Protein AF-A0A365T5V6-F1 (afdb_monomer_lite)

Sequence (105 aa):
MSALETADFPDGWERSPDRGREIAMERRDGRMTVRAIRSALTDGDGSWNLQFEHGVENGYSAARPVGQVRTRKAAVAELVSLAETAEAQLDEGSSPDDVVRAFRN

Radius of gyration: 13.36 Å; chains: 1; bounding box: 38×28×38 Å

Foldseek 3Di:
DPLVVPDDAPPQKDWDDDPVQKTKIAGVVRFKMWMWGFDPPDDPFTKTWIWIWGADPPRDIDIDTQDIDGDPNVSSVLSRVLVVLCVVQVVVVHDPVVSSVSSVD

Structure (mmCIF, N/CA/C/O backbone):
data_AF-A0A365T5V6-F1
#
_entry.id   AF-A0A365T5V6-F1
#
loop_
_atom_site.group_PDB
_atom_site.id
_atom_site.type_symbol
_atom_site.label_atom_id
_atom_site.label_alt_id
_atom_site.label_comp_id
_atom_site.label_asym_id
_atom_site.label_entity_id
_atom_site.label_seq_id
_atom_site.pdbx_PDB_ins_code
_atom_site.Cartn_x
_atom_site.Cartn_y
_atom_site.Cartn_z
_atom_site.occupancy
_atom_site.B_iso_or_equiv
_atom_site.auth_seq_id
_atom_site.auth_comp_id
_atom_site.auth_asym_id
_atom_site.auth_atom_id
_atom_site.pdbx_PDB_model_num
ATOM 1 N N . MET A 1 1 ? -21.133 -7.242 4.836 1.00 44.88 1 MET A N 1
ATOM 2 C CA . MET A 1 1 ? -20.210 -6.853 3.755 1.00 44.88 1 MET A CA 1
ATOM 3 C C . MET A 1 1 ? -19.032 -6.152 4.386 1.00 44.88 1 MET A C 1
ATOM 5 O O . MET A 1 1 ? -19.209 -5.114 5.017 1.00 44.88 1 MET A O 1
ATOM 9 N N . SER A 1 2 ? -17.866 -6.781 4.337 1.00 53.03 2 SER A N 1
ATOM 10 C CA . SER A 1 2 ? -16.640 -6.190 4.875 1.00 53.03 2 SER A CA 1
ATOM 11 C C . SER A 1 2 ? -16.199 -5.059 3.945 1.00 53.03 2 SER A C 1
ATOM 13 O O . SER A 1 2 ? -16.257 -5.229 2.736 1.00 53.03 2 SER A O 1
ATOM 15 N N . ALA A 1 3 ? -15.699 -3.933 4.466 1.00 50.81 3 ALA A N 1
ATOM 16 C CA . ALA A 1 3 ? -15.226 -2.789 3.659 1.00 50.81 3 ALA A CA 1
ATOM 17 C C . ALA A 1 3 ? -14.101 -3.119 2.642 1.00 50.81 3 ALA A C 1
ATOM 19 O O . ALA A 1 3 ? -13.690 -2.264 1.872 1.00 50.81 3 ALA A O 1
ATOM 20 N N . LEU A 1 4 ? -13.595 -4.353 2.672 1.00 52.53 4 LEU A N 1
ATOM 21 C CA . LEU A 1 4 ? -12.589 -4.915 1.775 1.00 52.53 4 LEU A CA 1
ATOM 22 C C . LEU A 1 4 ? -13.171 -5.700 0.592 1.00 52.53 4 LEU A C 1
ATOM 24 O O . LEU A 1 4 ? -12.423 -6.029 -0.316 1.00 52.53 4 LEU A O 1
ATOM 28 N N . GLU A 1 5 ? -14.458 -6.055 0.618 1.00 54.56 5 GLU A N 1
ATOM 29 C CA . GLU A 1 5 ? -15.130 -6.713 -0.518 1.00 54.56 5 GLU A CA 1
ATOM 30 C C . GLU A 1 5 ? -15.535 -5.711 -1.604 1.00 54.56 5 GLU A C 1
ATOM 32 O O . GLU A 1 5 ? -15.796 -6.105 -2.731 1.00 54.56 5 GLU A O 1
ATOM 37 N N . THR A 1 6 ? -15.591 -4.423 -1.263 1.00 53.03 6 THR A N 1
ATOM 38 C CA . THR A 1 6 ? -16.005 -3.334 -2.159 1.00 53.03 6 THR A CA 1
ATOM 39 C C . THR A 1 6 ? -14.863 -2.379 -2.498 1.00 53.03 6 THR A C 1
ATOM 41 O O . THR A 1 6 ? -15.119 -1.309 -3.034 1.00 53.03 6 THR A O 1
ATOM 44 N N . ALA A 1 7 ? -13.631 -2.684 -2.085 1.00 63.09 7 ALA A N 1
ATOM 45 C CA . ALA A 1 7 ? -12.483 -1.879 -2.472 1.00 63.09 7 ALA A CA 1
ATOM 46 C C . ALA A 1 7 ? -12.103 -2.266 -3.903 1.00 63.09 7 ALA A C 1
ATOM 48 O O . ALA A 1 7 ? -11.701 -3.406 -4.136 1.00 63.09 7 ALA A O 1
ATOM 49 N N . ASP A 1 8 ? -12.263 -1.332 -4.839 1.00 72.25 8 ASP A N 1
ATOM 50 C CA . ASP A 1 8 ? -11.732 -1.470 -6.190 1.00 72.25 8 ASP A CA 1
ATOM 51 C C . ASP A 1 8 ? -10.205 -1.463 -6.102 1.00 72.25 8 ASP A C 1
ATOM 53 O O . ASP A 1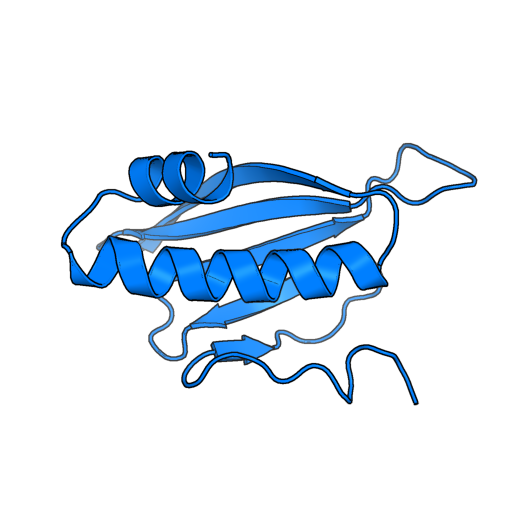 8 ? -9.582 -0.457 -5.757 1.00 72.25 8 ASP A O 1
ATOM 57 N N . PHE A 1 9 ? -9.606 -2.630 -6.326 1.00 78.88 9 PHE A N 1
ATOM 58 C CA . PHE A 1 9 ? -8.160 -2.755 -6.424 1.00 78.88 9 PHE A CA 1
ATOM 59 C C . PHE A 1 9 ? -7.705 -2.277 -7.806 1.00 78.88 9 PHE A C 1
ATOM 61 O O . PHE A 1 9 ? -8.422 -2.518 -8.781 1.00 78.88 9 PHE A O 1
ATOM 68 N N . PRO A 1 10 ? -6.521 -1.651 -7.920 1.00 84.12 10 PRO A N 1
ATOM 69 C CA . PRO A 1 10 ? -5.998 -1.245 -9.214 1.00 84.12 10 PRO A CA 1
ATOM 70 C C . PRO A 1 10 ? -5.831 -2.450 -10.144 1.00 84.12 10 PRO A C 1
ATOM 72 O O . PRO A 1 10 ? -5.518 -3.562 -9.699 1.00 84.12 10 PRO A O 1
ATOM 75 N N . ASP A 1 11 ? -6.002 -2.230 -11.447 1.00 86.00 11 ASP A N 1
ATOM 76 C CA . ASP A 1 11 ? -5.831 -3.276 -12.453 1.00 86.00 11 ASP A CA 1
ATOM 77 C C . ASP A 1 11 ? -4.464 -3.951 -12.323 1.00 86.00 11 ASP A C 1
ATOM 79 O O . ASP A 1 11 ? -3.439 -3.287 -12.198 1.00 86.00 11 ASP A O 1
ATOM 83 N N . GLY A 1 12 ? -4.445 -5.286 -12.359 1.00 87.00 12 GLY A N 1
ATOM 84 C CA . GLY A 1 12 ? -3.219 -6.083 -12.240 1.00 87.00 12 GLY A CA 1
ATOM 85 C C . GLY A 1 12 ? -2.715 -6.295 -10.808 1.00 87.00 12 GLY A C 1
ATOM 86 O O . GLY A 1 12 ? -1.681 -6.941 -10.632 1.00 87.00 12 GLY A O 1
ATOM 87 N N . TRP A 1 13 ? -3.445 -5.820 -9.796 1.00 90.62 13 TRP A N 1
ATOM 88 C CA . TRP A 1 13 ? -3.201 -6.141 -8.391 1.00 90.62 13 TRP A CA 1
ATOM 89 C C . TRP A 1 13 ? -4.180 -7.191 -7.880 1.00 90.62 13 TRP A C 1
ATOM 91 O O . TRP A 1 13 ? -5.366 -7.197 -8.209 1.00 90.62 13 TRP A O 1
ATOM 101 N N . GLU A 1 14 ? -3.675 -8.084 -7.041 1.00 89.62 14 GLU A N 1
ATOM 102 C CA . GLU A 1 14 ? -4.449 -9.137 -6.409 1.00 89.62 14 GLU A CA 1
ATOM 103 C C . GLU A 1 14 ? -4.315 -9.061 -4.902 1.00 89.62 14 GLU A C 1
ATOM 105 O O . GLU A 1 14 ? -3.245 -8.861 -4.326 1.00 89.62 14 GLU A O 1
ATOM 110 N N . ARG A 1 15 ? -5.449 -9.225 -4.233 1.00 83.88 15 ARG A N 1
ATOM 111 C CA . ARG A 1 15 ? -5.491 -9.223 -2.784 1.00 83.88 15 ARG A CA 1
ATOM 112 C C . ARG A 1 15 ? -4.962 -10.555 -2.259 1.00 83.88 15 ARG A C 1
ATOM 114 O O . ARG A 1 15 ? -5.485 -11.617 -2.589 1.00 83.88 15 ARG A O 1
ATOM 121 N N . SER A 1 16 ? -3.998 -10.490 -1.349 1.00 80.38 16 SER A N 1
ATOM 122 C CA . SER A 1 16 ? -3.598 -11.650 -0.556 1.00 80.38 16 SER A CA 1
ATOM 123 C C . SER A 1 16 ? -4.703 -12.055 0.434 1.00 80.38 16 SER A C 1
ATOM 125 O O . SER A 1 16 ? -5.472 -11.200 0.893 1.00 80.38 16 SER A O 1
ATOM 127 N N . PRO A 1 17 ? -4.783 -13.339 0.830 1.00 77.44 17 PRO A N 1
ATOM 128 C CA . PRO A 1 17 ? -5.758 -13.802 1.812 1.00 77.44 17 PRO A CA 1
ATOM 129 C C . PRO A 1 17 ? -5.744 -12.959 3.093 1.00 77.44 17 PRO A C 1
ATOM 131 O O . PRO A 1 17 ? -4.688 -12.664 3.649 1.00 77.44 17 PRO A O 1
ATOM 134 N N . ASP A 1 18 ? -6.930 -12.594 3.579 1.00 72.69 18 ASP A N 1
ATOM 135 C CA . ASP A 1 18 ? -7.086 -11.808 4.801 1.00 72.69 18 ASP A CA 1
ATOM 136 C C . ASP A 1 18 ? -6.611 -12.601 6.021 1.00 72.69 18 ASP A C 1
ATOM 138 O O . ASP A 1 18 ? -7.228 -13.598 6.399 1.00 72.69 18 ASP A O 1
ATOM 142 N N . ARG A 1 19 ? -5.534 -12.150 6.668 1.00 76.62 19 ARG A N 1
ATOM 143 C CA . ARG A 1 19 ? -5.027 -12.779 7.899 1.00 76.62 19 ARG A CA 1
ATOM 144 C C . ARG A 1 19 ? -5.492 -12.055 9.164 1.00 76.62 19 ARG A C 1
ATOM 146 O O . ARG A 1 19 ? -4.952 -12.284 10.245 1.00 76.62 19 ARG A O 1
ATOM 153 N N . GLY A 1 20 ? -6.463 -11.140 9.058 1.00 77.12 20 GLY A N 1
ATOM 154 C CA . GLY A 1 20 ? -7.085 -10.408 10.172 1.00 77.12 20 GLY A CA 1
ATOM 155 C C . GLY A 1 20 ? -6.203 -9.338 10.833 1.00 77.12 20 GLY A C 1
ATOM 156 O O . GLY A 1 20 ? -6.713 -8.330 11.325 1.00 77.12 20 GLY A O 1
ATOM 157 N N . ARG A 1 21 ? -4.880 -9.520 10.824 1.00 85.44 21 ARG A N 1
ATOM 158 C CA . ARG A 1 21 ? -3.866 -8.554 11.288 1.00 85.44 21 ARG A CA 1
ATOM 159 C C . ARG A 1 21 ? -3.009 -8.001 10.156 1.00 85.44 21 ARG A C 1
ATOM 161 O O . ARG A 1 21 ? -2.169 -7.144 10.396 1.00 85.44 21 ARG A O 1
ATOM 168 N N . GLU A 1 22 ? -3.228 -8.485 8.946 1.00 89.25 22 GLU A N 1
ATOM 169 C CA . GLU A 1 22 ? -2.481 -8.108 7.761 1.00 89.25 22 GLU A CA 1
ATOM 170 C C . GLU A 1 22 ? -3.456 -7.977 6.600 1.00 89.25 22 GLU A C 1
ATOM 172 O O . GLU A 1 22 ? -4.347 -8.812 6.419 1.00 89.25 22 GLU A O 1
ATOM 177 N N . ILE A 1 23 ? -3.281 -6.905 5.841 1.00 89.94 23 ILE A N 1
ATOM 178 C CA . ILE A 1 23 ? -3.901 -6.706 4.540 1.00 89.94 23 ILE A CA 1
ATOM 179 C C . ILE A 1 23 ? -2.744 -6.552 3.573 1.00 89.94 23 ILE A C 1
ATOM 181 O O . ILE A 1 23 ? -1.899 -5.687 3.780 1.00 89.94 23 ILE A O 1
ATOM 185 N N . ALA A 1 24 ? -2.695 -7.385 2.546 1.00 91.44 24 ALA A N 1
ATOM 186 C CA . ALA A 1 24 ? -1.658 -7.314 1.537 1.00 91.44 24 ALA A CA 1
ATOM 187 C C . ALA A 1 24 ? -2.282 -7.357 0.145 1.00 91.44 24 ALA A C 1
ATOM 189 O O . ALA A 1 24 ? -3.308 -8.012 -0.072 1.00 91.44 24 ALA A O 1
ATOM 190 N N . MET A 1 25 ? -1.658 -6.641 -0.777 1.00 92.12 25 MET A N 1
ATOM 191 C CA . MET A 1 25 ? -1.930 -6.719 -2.202 1.00 92.12 25 MET A CA 1
ATOM 192 C C . MET A 1 25 ? -0.613 -6.974 -2.911 1.00 92.12 25 MET A C 1
ATOM 194 O O . MET A 1 25 ? 0.397 -6.353 -2.585 1.00 92.12 25 MET A O 1
ATOM 198 N N . GLU A 1 26 ? -0.640 -7.881 -3.868 1.00 91.19 26 GLU A N 1
ATOM 199 C CA . GLU A 1 26 ? 0.503 -8.256 -4.679 1.00 91.19 26 GLU A CA 1
ATOM 200 C C . GLU A 1 26 ? 0.196 -7.950 -6.139 1.00 91.19 26 GLU A C 1
ATOM 202 O O . GLU A 1 26 ? -0.927 -8.140 -6.609 1.00 91.19 26 GLU A O 1
ATOM 207 N N . ARG A 1 27 ? 1.191 -7.452 -6.861 1.00 90.25 27 ARG A N 1
ATOM 208 C CA . ARG A 1 27 ? 1.111 -7.313 -8.309 1.00 90.25 27 ARG A CA 1
ATOM 209 C C . ARG A 1 27 ? 1.114 -8.705 -8.939 1.00 90.25 27 ARG A C 1
ATOM 211 O O . ARG A 1 27 ? 1.897 -9.554 -8.532 1.00 90.25 27 ARG A O 1
ATOM 218 N N . ARG A 1 28 ? 0.295 -8.945 -9.967 1.00 88.88 28 ARG A N 1
ATOM 219 C CA . ARG A 1 28 ? 0.193 -10.258 -10.646 1.00 88.88 28 ARG A CA 1
ATOM 220 C C . ARG A 1 28 ? 1.511 -10.803 -11.203 1.00 88.88 28 ARG A C 1
ATOM 222 O O . ARG A 1 28 ? 1.622 -12.002 -11.432 1.00 88.88 28 ARG A O 1
ATOM 229 N N . ASP A 1 29 ? 2.486 -9.938 -11.466 1.00 86.06 29 ASP A N 1
ATOM 230 C CA . ASP A 1 29 ? 3.823 -10.331 -11.920 1.00 86.06 29 ASP A CA 1
ATOM 231 C C . ASP A 1 29 ? 4.760 -10.768 -10.773 1.00 86.06 29 ASP A C 1
ATOM 233 O O . ASP A 1 29 ? 5.894 -11.175 -11.029 1.00 86.06 29 ASP A O 1
ATOM 237 N N . GLY A 1 30 ? 4.297 -10.680 -9.521 1.00 85.81 30 GLY A N 1
ATOM 238 C CA . GLY A 1 30 ? 5.028 -11.034 -8.306 1.00 85.81 30 GLY A CA 1
ATOM 239 C C . GLY A 1 30 ? 6.138 -10.053 -7.918 1.00 85.81 30 GLY A C 1
ATOM 240 O O . GLY A 1 30 ? 6.911 -10.340 -7.005 1.00 85.81 30 GLY A O 1
ATOM 241 N N . ARG A 1 31 ? 6.272 -8.907 -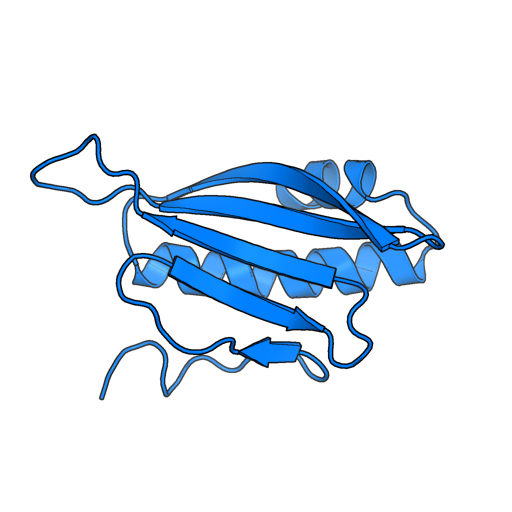8.599 1.00 86.12 31 ARG A N 1
ATOM 242 C CA . ARG A 1 31 ? 7.387 -7.968 -8.374 1.00 86.12 31 ARG A CA 1
ATOM 243 C C . ARG A 1 31 ? 7.130 -6.969 -7.265 1.00 86.12 31 ARG A C 1
ATOM 245 O O . ARG A 1 31 ? 8.078 -6.406 -6.725 1.00 86.12 31 ARG A O 1
ATOM 252 N N . MET A 1 32 ? 5.873 -6.730 -6.920 1.00 89.88 32 MET A N 1
ATOM 253 C CA . MET A 1 32 ? 5.506 -5.742 -5.916 1.00 89.88 32 MET A CA 1
ATOM 254 C C . MET A 1 32 ? 4.503 -6.292 -4.930 1.00 89.88 32 MET A C 1
ATOM 256 O O . MET A 1 32 ? 3.563 -6.998 -5.292 1.00 89.88 32 MET A O 1
ATOM 260 N N . THR A 1 33 ? 4.656 -5.871 -3.684 1.00 92.38 33 THR A N 1
ATOM 261 C CA . THR A 1 33 ? 3.667 -6.109 -2.647 1.00 92.38 33 THR A CA 1
ATOM 262 C C . THR A 1 33 ? 3.508 -4.858 -1.802 1.00 92.38 33 THR A C 1
ATOM 264 O O . THR A 1 33 ? 4.482 -4.282 -1.324 1.00 92.38 33 THR A O 1
ATOM 267 N N . VAL A 1 34 ? 2.270 -4.447 -1.562 1.00 93.38 34 VAL A N 1
ATOM 268 C CA . VAL A 1 34 ? 1.941 -3.434 -0.557 1.00 93.38 34 VAL A CA 1
ATOM 269 C C . VAL A 1 34 ? 1.256 -4.124 0.610 1.00 93.38 34 VAL A C 1
ATOM 271 O O . VAL A 1 34 ? 0.395 -4.985 0.417 1.00 93.38 34 VAL A O 1
ATOM 274 N N . ARG A 1 35 ? 1.651 -3.787 1.839 1.00 93.25 35 ARG A N 1
ATOM 275 C CA . ARG A 1 35 ? 1.125 -4.426 3.051 1.00 93.25 35 ARG A CA 1
ATOM 276 C C . ARG A 1 35 ? 0.765 -3.408 4.115 1.00 93.25 35 ARG A C 1
ATOM 278 O O . ARG A 1 35 ? 1.506 -2.466 4.366 1.00 93.25 35 ARG A O 1
ATOM 285 N N . ALA A 1 36 ? -0.350 -3.639 4.789 1.00 92.50 36 ALA A N 1
ATOM 286 C CA . ALA A 1 36 ? -0.722 -2.971 6.019 1.00 92.50 36 ALA A CA 1
ATOM 287 C C . ALA A 1 36 ? -0.747 -4.002 7.146 1.00 92.50 36 ALA A C 1
ATOM 289 O O . ALA A 1 36 ? -1.552 -4.936 7.129 1.00 92.50 36 ALA A O 1
ATOM 290 N N . ILE A 1 37 ? 0.114 -3.815 8.142 1.00 91.38 37 ILE A N 1
ATOM 291 C CA . ILE A 1 37 ? 0.256 -4.725 9.280 1.00 91.38 37 ILE A CA 1
ATOM 292 C C . ILE A 1 37 ? -0.252 -4.023 10.532 1.00 91.38 37 ILE A C 1
ATOM 294 O O . ILE A 1 37 ? 0.244 -2.958 10.911 1.00 91.38 37 ILE A O 1
ATOM 298 N N . ARG A 1 38 ? -1.239 -4.624 11.197 1.00 88.81 38 ARG A N 1
ATOM 299 C CA . ARG A 1 38 ? -1.783 -4.115 12.453 1.00 88.81 38 ARG A CA 1
ATOM 300 C C . ARG A 1 38 ? -0.715 -4.192 13.541 1.00 88.81 38 ARG A C 1
ATOM 302 O O . ARG A 1 38 ? -0.220 -5.270 13.868 1.00 88.81 38 ARG A O 1
ATOM 309 N N . SER A 1 39 ? -0.399 -3.048 14.132 1.00 82.81 39 SER A N 1
ATOM 310 C CA . SER A 1 39 ? 0.519 -2.938 15.258 1.00 82.81 39 SER A CA 1
ATOM 311 C C . SER A 1 39 ? -0.073 -3.638 16.484 1.00 82.81 39 SER A C 1
ATOM 313 O O . SER A 1 39 ? -1.218 -3.391 16.865 1.00 82.81 39 SER A O 1
ATOM 315 N N . ALA A 1 40 ? 0.709 -4.521 17.109 1.00 71.31 40 ALA A N 1
ATOM 316 C CA . ALA A 1 40 ? 0.289 -5.283 18.288 1.00 71.31 40 ALA A CA 1
ATOM 317 C C . ALA A 1 40 ? 0.314 -4.462 19.593 1.00 71.31 40 ALA A C 1
ATOM 319 O O . ALA A 1 40 ? -0.189 -4.925 20.608 1.00 71.31 40 ALA A O 1
ATOM 320 N N . LEU A 1 41 ? 0.910 -3.264 19.570 1.00 62.12 41 LEU A N 1
ATOM 321 C CA . LEU A 1 41 ? 1.245 -2.476 20.763 1.00 62.12 41 LEU A CA 1
ATOM 322 C C . LEU A 1 41 ? 0.133 -1.535 21.251 1.00 62.12 41 LEU A C 1
ATOM 324 O O . LEU A 1 41 ? 0.321 -0.855 22.253 1.00 62.12 41 LEU A O 1
ATOM 328 N N . THR A 1 42 ? -1.001 -1.445 20.557 1.00 54.19 42 THR A N 1
ATOM 329 C CA . THR A 1 42 ? -2.087 -0.520 20.920 1.00 54.19 42 THR A CA 1
ATOM 330 C C . THR A 1 42 ? -3.384 -1.290 21.146 1.00 54.19 42 THR A C 1
ATOM 332 O O . THR A 1 42 ? -4.161 -1.534 20.221 1.00 54.19 42 THR A O 1
ATOM 335 N N . ASP A 1 43 ? -3.609 -1.687 22.401 1.00 50.81 43 ASP A N 1
ATOM 336 C CA . ASP A 1 43 ? -4.943 -2.014 22.901 1.00 50.81 43 ASP A CA 1
ATOM 337 C C . ASP A 1 43 ? -5.821 -0.762 22.766 1.00 50.81 43 ASP A C 1
ATOM 339 O O . ASP A 1 43 ? -5.547 0.272 23.370 1.00 50.81 43 ASP A O 1
ATOM 343 N N . GLY A 1 44 ? -6.852 -0.830 21.925 1.00 52.19 44 GLY A N 1
ATOM 344 C CA . GLY A 1 44 ? -7.893 0.200 21.832 1.00 52.19 44 GLY A CA 1
ATOM 345 C C . GLY A 1 44 ? -8.034 0.880 20.472 1.00 52.19 44 GLY A C 1
ATOM 346 O O . GLY A 1 44 ? -9.152 0.976 19.986 1.00 52.19 44 GLY A O 1
ATOM 347 N N . ASP A 1 45 ? -6.943 1.245 19.797 1.00 61.19 45 ASP A N 1
ATOM 348 C CA . ASP A 1 45 ? -6.988 1.868 18.463 1.00 61.19 45 ASP A CA 1
ATOM 349 C C . ASP A 1 45 ? -5.873 1.289 17.591 1.00 61.19 45 ASP A C 1
ATOM 351 O O . ASP A 1 45 ? -4.714 1.700 17.636 1.00 61.19 45 ASP A O 1
ATOM 355 N N . GLY A 1 46 ? -6.228 0.243 1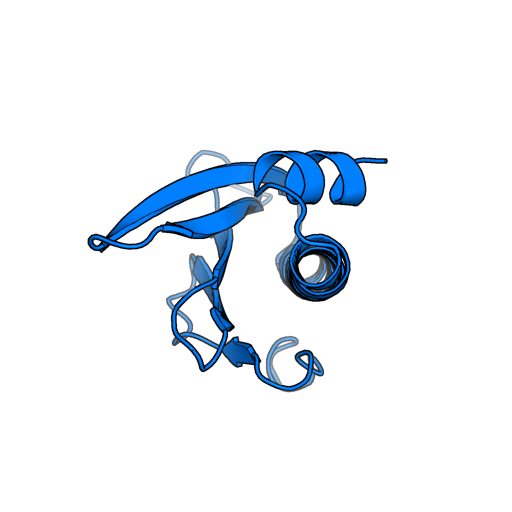6.841 1.00 67.44 46 GLY A N 1
ATOM 356 C CA . GLY A 1 46 ? -5.292 -0.553 16.057 1.00 67.44 46 GLY A CA 1
ATOM 357 C C . GLY A 1 46 ? -4.662 0.261 14.936 1.00 67.44 46 GLY A C 1
ATOM 358 O O . GLY A 1 46 ? -5.227 0.345 13.848 1.00 67.44 46 GLY A O 1
ATOM 359 N N . SER A 1 47 ? -3.478 0.810 15.196 1.00 86.81 47 SER A N 1
ATOM 360 C CA . SER A 1 47 ? -2.628 1.395 14.165 1.00 86.81 47 SER A CA 1
ATOM 361 C C . SER A 1 47 ? -2.199 0.330 13.149 1.00 86.81 47 SER A C 1
ATOM 363 O O . SER A 1 47 ? -1.970 -0.831 13.490 1.00 86.81 47 SER A O 1
ATOM 365 N N . TRP A 1 48 ? -2.114 0.722 11.885 1.00 91.19 48 TRP A N 1
ATOM 366 C CA . TRP A 1 48 ? -1.698 -0.102 10.759 1.00 91.19 48 TRP A CA 1
ATOM 367 C C . TRP A 1 48 ? -0.446 0.514 10.162 1.00 91.19 48 TRP A C 1
ATOM 369 O O . TRP A 1 48 ? -0.475 1.661 9.720 1.00 91.19 48 TRP A O 1
ATOM 379 N N . ASN A 1 49 ? 0.646 -0.241 10.164 1.00 92.62 49 ASN A N 1
ATOM 380 C CA . ASN A 1 49 ? 1.898 0.166 9.544 1.00 92.62 49 ASN A CA 1
ATOM 381 C C . ASN A 1 49 ? 1.858 -0.225 8.070 1.00 92.62 49 ASN A C 1
ATOM 383 O O . ASN A 1 49 ? 1.633 -1.393 7.754 1.00 92.62 49 ASN A O 1
ATOM 387 N N . LEU A 1 50 ? 2.074 0.749 7.196 1.00 94.19 50 LEU A N 1
ATOM 388 C CA . LEU A 1 50 ? 2.096 0.575 5.751 1.00 94.19 50 LEU A CA 1
ATOM 389 C C . LEU A 1 50 ? 3.516 0.252 5.297 1.00 94.19 50 LEU A C 1
ATOM 391 O O . LEU A 1 50 ? 4.478 0.892 5.733 1.00 94.19 50 LEU A O 1
ATOM 395 N N . GLN A 1 51 ? 3.642 -0.727 4.414 1.00 94.31 51 GLN A N 1
ATOM 396 C CA . GLN A 1 51 ? 4.900 -1.189 3.857 1.00 94.31 51 GLN A CA 1
ATOM 397 C C . GLN A 1 51 ? 4.778 -1.365 2.348 1.00 94.31 51 GLN A C 1
ATOM 399 O O . GLN A 1 51 ? 3.767 -1.863 1.854 1.00 94.31 51 GLN A O 1
ATOM 404 N N . PHE A 1 52 ? 5.837 -0.987 1.644 1.00 93.44 52 PHE A N 1
ATOM 405 C CA . PHE A 1 52 ? 6.032 -1.265 0.230 1.00 93.44 52 PHE A CA 1
ATOM 406 C C . PHE A 1 52 ? 7.197 -2.232 0.078 1.00 93.44 52 PHE A C 1
ATOM 408 O O . PHE A 1 52 ? 8.281 -1.995 0.608 1.00 93.44 52 PHE A O 1
ATOM 415 N N . GLU A 1 53 ? 6.980 -3.319 -0.637 1.00 91.62 53 GLU A N 1
ATOM 416 C CA . GLU A 1 53 ? 7.973 -4.331 -0.939 1.00 91.62 53 GLU A CA 1
ATOM 417 C C . GLU A 1 53 ? 8.123 -4.426 -2.455 1.00 91.62 53 GLU A C 1
ATOM 419 O O . GLU A 1 53 ? 7.142 -4.554 -3.184 1.00 91.62 53 GLU A O 1
ATOM 424 N N . HIS A 1 54 ? 9.367 -4.358 -2.916 1.00 88.12 54 HIS A N 1
ATOM 425 C CA . HIS A 1 54 ? 9.722 -4.549 -4.315 1.00 88.12 54 HIS A CA 1
ATOM 426 C C . HIS A 1 54 ? 10.715 -5.706 -4.404 1.00 88.12 54 HIS A C 1
ATOM 428 O O . HIS A 1 54 ? 11.764 -5.680 -3.744 1.00 88.12 54 HIS A O 1
ATOM 434 N N . GLY A 1 55 ? 10.363 -6.723 -5.184 1.00 80.38 55 GLY A N 1
ATOM 435 C CA . GLY A 1 55 ? 11.216 -7.848 -5.524 1.00 80.38 55 GLY A CA 1
ATOM 436 C C . GLY A 1 55 ? 12.266 -7.410 -6.537 1.00 80.38 55 GLY A C 1
ATOM 437 O O . GLY A 1 55 ? 11.939 -6.918 -7.614 1.00 80.38 55 GLY A O 1
ATOM 438 N N . VAL A 1 56 ? 13.539 -7.574 -6.192 1.00 68.94 56 VAL A N 1
ATOM 439 C CA . VAL A 1 56 ? 14.640 -7.413 -7.143 1.00 68.94 56 VAL A CA 1
ATOM 440 C C . VAL A 1 56 ? 14.966 -8.760 -7.786 1.00 68.94 56 VAL A C 1
ATOM 442 O O . VAL A 1 56 ? 14.770 -9.823 -7.184 1.00 68.94 56 VAL A O 1
ATOM 445 N N . GLU A 1 57 ? 15.473 -8.727 -9.020 1.00 59.72 57 GLU A N 1
ATOM 446 C CA . GLU A 1 57 ? 16.006 -9.920 -9.680 1.00 59.72 57 GLU A CA 1
ATOM 447 C C . GLU A 1 57 ? 17.002 -10.611 -8.728 1.00 59.72 57 GLU A C 1
ATOM 449 O O . GLU A 1 57 ? 17.827 -9.940 -8.105 1.00 59.72 57 GLU A O 1
ATOM 454 N N . ASN A 1 58 ? 16.886 -11.939 -8.590 1.00 61.31 58 ASN A N 1
ATOM 455 C CA . ASN A 1 58 ? 17.527 -12.820 -7.588 1.00 61.31 58 ASN A CA 1
ATOM 456 C C . ASN A 1 58 ? 16.722 -13.128 -6.310 1.00 61.31 58 ASN A C 1
ATOM 458 O O . ASN A 1 58 ? 17.251 -13.769 -5.403 1.00 61.31 58 ASN A O 1
ATOM 462 N N . GLY A 1 59 ? 15.445 -12.739 -6.234 1.00 58.19 59 GLY A N 1
ATOM 463 C CA . GLY A 1 59 ? 14.542 -13.187 -5.162 1.00 58.19 59 GLY A CA 1
ATOM 464 C C . GLY A 1 59 ? 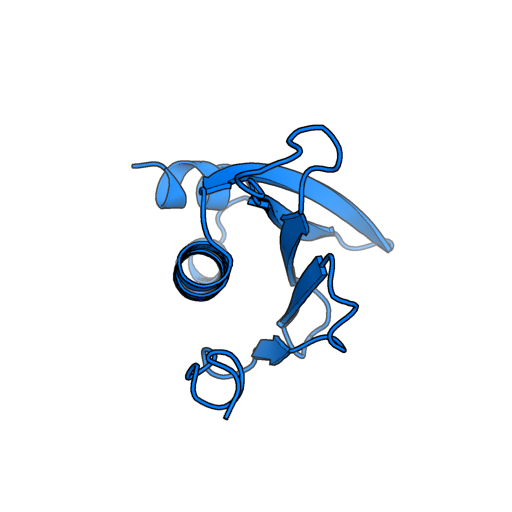14.761 -12.496 -3.815 1.00 58.19 59 GLY A C 1
ATOM 465 O O . GLY A 1 59 ? 14.192 -12.910 -2.807 1.00 58.19 59 GLY A O 1
ATOM 466 N N . TYR A 1 60 ? 15.563 -11.432 -3.791 1.00 67.19 60 TYR A N 1
ATOM 467 C CA . TYR A 1 60 ? 15.611 -10.521 -2.657 1.00 67.19 60 TYR A CA 1
ATOM 468 C C . TYR A 1 60 ? 14.435 -9.554 -2.752 1.00 67.19 60 TYR A C 1
ATOM 470 O O . TYR A 1 60 ? 14.197 -8.954 -3.797 1.00 67.19 60 TYR A O 1
ATOM 478 N N . SER A 1 61 ? 13.715 -9.368 -1.654 1.00 76.56 61 SER A N 1
ATOM 479 C CA . SER A 1 61 ? 12.716 -8.316 -1.533 1.00 76.56 61 SER A CA 1
ATOM 480 C C . SER A 1 61 ? 13.090 -7.383 -0.388 1.00 76.56 61 SER A C 1
ATOM 482 O O . SER A 1 61 ? 13.647 -7.794 0.633 1.00 76.56 61 SER A O 1
ATOM 484 N N . ALA A 1 62 ? 12.856 -6.089 -0.588 1.00 79.94 62 ALA A N 1
ATOM 485 C CA . ALA A 1 62 ? 13.145 -5.071 0.413 1.00 79.94 62 ALA A CA 1
ATOM 486 C C . ALA A 1 62 ? 11.845 -4.377 0.814 1.00 79.94 62 ALA A C 1
ATOM 488 O O . ALA A 1 62 ? 11.317 -3.553 0.063 1.00 79.94 62 ALA A O 1
ATOM 489 N N . ALA A 1 63 ? 11.348 -4.715 2.004 1.00 86.56 63 ALA A N 1
ATOM 490 C CA . ALA A 1 63 ? 10.200 -4.060 2.611 1.00 86.56 63 ALA A CA 1
ATOM 491 C C . ALA A 1 63 ? 10.617 -2.705 3.201 1.00 86.56 63 ALA A C 1
ATOM 493 O O . ALA A 1 63 ? 11.526 -2.610 4.028 1.00 86.56 63 ALA A O 1
ATOM 494 N N . ARG A 1 64 ? 9.929 -1.647 2.780 1.00 90.25 64 ARG A N 1
ATOM 495 C CA . ARG A 1 64 ? 10.162 -0.266 3.197 1.00 90.25 64 ARG A CA 1
ATOM 496 C C . ARG A 1 64 ? 8.953 0.244 3.966 1.00 90.25 64 ARG A C 1
ATOM 498 O O . ARG A 1 64 ? 7.841 0.160 3.446 1.00 90.25 64 ARG A O 1
ATOM 505 N N . PRO A 1 65 ? 9.129 0.788 5.181 1.00 91.38 65 PRO A N 1
ATOM 506 C CA . PRO A 1 65 ? 8.036 1.422 5.898 1.00 91.38 65 PRO A CA 1
ATOM 507 C C . PRO A 1 65 ? 7.641 2.708 5.175 1.00 91.38 65 PRO A C 1
ATOM 509 O O . PRO A 1 65 ? 8.479 3.578 4.937 1.00 91.38 65 PRO A O 1
ATOM 512 N N . VAL A 1 66 ? 6.357 2.842 4.862 1.00 91.81 66 VAL A N 1
ATOM 513 C CA . VAL A 1 66 ? 5.827 3.968 4.090 1.00 91.81 66 VAL A CA 1
ATOM 514 C C . VAL A 1 66 ? 5.094 4.944 4.997 1.00 91.81 66 VAL A C 1
ATOM 516 O O . VAL A 1 66 ? 5.339 6.144 4.923 1.00 91.81 66 VAL A O 1
ATOM 519 N N . GLY A 1 67 ? 4.303 4.448 5.943 1.00 91.62 67 GLY A N 1
ATOM 520 C CA . GLY A 1 67 ? 3.535 5.300 6.842 1.00 91.62 67 GLY A CA 1
ATOM 521 C C . GLY A 1 67 ? 2.755 4.508 7.879 1.00 91.62 67 GLY A C 1
ATOM 522 O O . GLY A 1 67 ? 2.952 3.302 8.042 1.00 91.62 67 GLY A O 1
ATOM 523 N N . GLN A 1 68 ? 1.865 5.195 8.589 1.00 92.31 68 GLN A N 1
ATOM 524 C CA . GLN A 1 68 ? 0.989 4.587 9.581 1.00 92.31 68 GLN A CA 1
ATOM 525 C C . GLN A 1 68 ? -0.383 5.258 9.566 1.00 92.31 68 GLN A C 1
ATOM 527 O O . GLN A 1 68 ? -0.480 6.481 9.524 1.00 92.31 68 GLN A O 1
ATOM 532 N N . VAL A 1 69 ? -1.439 4.456 9.685 1.00 91.00 69 VAL A N 1
ATOM 533 C CA . VAL A 1 69 ? -2.821 4.939 9.805 1.00 91.00 69 VAL A CA 1
ATOM 534 C C . VAL A 1 69 ? -3.556 4.283 10.962 1.00 91.00 69 VAL A C 1
ATOM 536 O O . VAL A 1 69 ? -3.171 3.225 11.443 1.00 91.00 69 VAL A O 1
ATOM 539 N N . ARG A 1 70 ? -4.626 4.919 11.447 1.00 89.00 70 ARG A N 1
ATOM 540 C CA . ARG A 1 70 ? -5.316 4.502 12.684 1.00 89.00 70 ARG A CA 1
ATOM 541 C C . ARG A 1 70 ? -6.458 3.515 12.487 1.00 89.00 70 ARG A C 1
ATOM 543 O O . ARG A 1 70 ? -6.915 2.919 13.452 1.00 89.00 70 ARG A O 1
ATOM 550 N N . THR A 1 71 ? -6.956 3.357 11.263 1.00 86.69 71 THR A N 1
ATOM 551 C CA . THR A 1 71 ? -8.116 2.500 11.002 1.00 86.69 71 THR A CA 1
ATOM 552 C C . THR A 1 71 ? -7.832 1.524 9.881 1.00 86.69 71 THR A C 1
ATOM 554 O O . THR A 1 71 ? -7.077 1.813 8.955 1.00 86.69 71 THR A O 1
ATOM 557 N N . ARG A 1 72 ? -8.513 0.378 9.931 1.00 85.75 72 ARG A N 1
ATOM 558 C CA . ARG A 1 72 ? -8.453 -0.620 8.864 1.00 85.75 72 ARG A CA 1
ATOM 559 C C . ARG A 1 72 ? -8.923 -0.049 7.526 1.00 85.75 72 ARG A C 1
ATOM 561 O O . ARG A 1 72 ? -8.328 -0.341 6.502 1.00 85.75 72 ARG A O 1
ATOM 568 N N . LYS A 1 73 ? -9.980 0.772 7.535 1.00 86.31 73 LYS A N 1
ATOM 569 C CA . LYS A 1 73 ? -10.513 1.405 6.320 1.00 86.31 73 LYS A CA 1
ATOM 570 C C . LYS A 1 73 ? -9.485 2.346 5.689 1.00 86.31 73 LYS A C 1
ATOM 572 O O . LYS A 1 73 ? -9.282 2.274 4.486 1.00 86.31 73 LYS A O 1
ATOM 577 N N . ALA A 1 74 ? -8.828 3.175 6.503 1.00 88.94 74 ALA A N 1
ATOM 578 C CA . ALA A 1 74 ? -7.740 4.025 6.030 1.00 88.94 74 ALA A CA 1
ATOM 579 C C . ALA A 1 74 ? -6.592 3.173 5.480 1.00 88.94 74 ALA A C 1
ATOM 581 O O . ALA A 1 74 ? -6.120 3.442 4.392 1.00 88.94 74 ALA A O 1
ATOM 582 N N . ALA A 1 75 ? -6.218 2.087 6.164 1.00 89.81 75 ALA A N 1
ATOM 583 C CA . ALA A 1 75 ? -5.159 1.198 5.690 1.00 89.81 75 ALA A CA 1
ATOM 584 C C . ALA A 1 75 ? -5.434 0.647 4.287 1.00 89.81 75 ALA A C 1
ATOM 586 O O . ALA A 1 75 ? -4.536 0.631 3.462 1.00 89.81 75 ALA A O 1
ATOM 587 N N . VAL A 1 76 ? -6.672 0.245 3.995 1.00 88.69 76 VAL A N 1
ATOM 588 C CA . VAL A 1 76 ? -7.049 -0.220 2.650 1.00 88.69 76 VAL A CA 1
ATOM 589 C C . VAL A 1 76 ? -6.935 0.891 1.615 1.00 88.69 76 VAL A C 1
ATOM 591 O O . VAL A 1 76 ? -6.352 0.661 0.565 1.00 88.69 76 VAL A O 1
ATOM 594 N N . ALA A 1 77 ? -7.466 2.079 1.915 1.00 90.12 77 ALA A N 1
ATOM 595 C CA . ALA A 1 77 ? -7.398 3.215 0.999 1.00 90.12 77 ALA A CA 1
ATOM 596 C C . ALA A 1 77 ? -5.942 3.591 0.679 1.00 90.12 77 ALA A C 1
ATOM 598 O O . ALA A 1 77 ? -5.579 3.706 -0.484 1.00 90.12 77 ALA A O 1
ATOM 599 N N . GLU A 1 78 ? -5.091 3.675 1.702 1.00 93.06 78 GLU A N 1
ATOM 600 C CA . GLU A 1 78 ? -3.670 3.981 1.528 1.00 93.06 78 GLU A CA 1
ATOM 601 C C . GLU A 1 78 ? -2.918 2.892 0.753 1.00 93.06 78 GLU A C 1
ATOM 603 O O . GLU A 1 78 ? -2.002 3.206 0.004 1.00 93.06 78 GLU A O 1
ATOM 608 N N . LEU A 1 79 ? -3.287 1.612 0.896 1.00 92.38 79 LEU A N 1
ATOM 609 C CA . LEU A 1 79 ? -2.682 0.542 0.094 1.00 92.38 79 LEU A CA 1
ATOM 610 C C . LEU A 1 79 ? -3.031 0.666 -1.389 1.00 92.38 79 LEU A C 1
ATOM 612 O O . LEU A 1 79 ? -2.158 0.436 -2.220 1.00 92.38 79 LEU A O 1
ATOM 616 N N . VAL A 1 80 ? -4.270 1.042 -1.713 1.00 92.12 80 VAL A N 1
ATOM 617 C CA . VAL A 1 80 ? -4.682 1.304 -3.099 1.00 92.12 80 VAL A CA 1
ATOM 618 C C . VAL A 1 80 ? -3.880 2.475 -3.667 1.00 92.12 80 VAL A C 1
ATOM 620 O O . VAL A 1 80 ? -3.234 2.315 -4.697 1.00 92.12 80 VAL A O 1
ATOM 623 N N . SER A 1 81 ? -3.806 3.601 -2.950 1.00 93.00 81 SER A N 1
ATOM 624 C CA . SER A 1 81 ? -3.020 4.763 -3.392 1.00 93.00 81 SER A CA 1
ATOM 625 C C . SER A 1 81 ? -1.518 4.471 -3.497 1.00 93.00 81 SER A C 1
ATOM 627 O O . SER A 1 81 ? -0.844 4.971 -4.397 1.00 93.00 81 SER A O 1
ATOM 629 N N . LEU A 1 82 ? -0.973 3.637 -2.607 1.00 93.50 82 LEU A N 1
ATOM 630 C CA . LEU A 1 82 ? 0.425 3.211 -2.666 1.00 93.50 82 LEU A CA 1
ATOM 631 C C . LEU A 1 82 ? 0.688 2.314 -3.877 1.00 93.50 82 LEU A C 1
ATOM 633 O O . LEU A 1 82 ? 1.718 2.470 -4.525 1.00 93.50 82 LEU A O 1
ATOM 637 N N . ALA A 1 83 ? -0.235 1.404 -4.191 1.00 92.25 83 ALA A N 1
ATOM 638 C CA . ALA A 1 83 ? -0.162 0.570 -5.384 1.00 92.25 83 ALA A CA 1
ATOM 639 C C . ALA A 1 83 ? -0.184 1.426 -6.662 1.00 92.25 83 ALA A C 1
ATOM 641 O O . ALA A 1 83 ? 0.700 1.278 -7.496 1.00 92.25 83 ALA A O 1
ATOM 642 N N . GLU A 1 84 ? -1.115 2.376 -6.779 1.00 91.50 84 GLU A N 1
ATOM 643 C CA . GLU A 1 84 ? -1.187 3.307 -7.920 1.00 91.50 84 GLU A CA 1
ATOM 644 C C . GLU A 1 84 ? 0.084 4.159 -8.061 1.00 91.50 84 GLU A C 1
ATOM 646 O O . GLU A 1 84 ? 0.598 4.350 -9.162 1.00 91.50 84 GLU A O 1
ATOM 651 N N . THR A 1 85 ? 0.633 4.631 -6.939 1.00 91.94 85 THR A N 1
ATOM 652 C CA . THR A 1 85 ? 1.892 5.391 -6.928 1.00 91.94 85 THR A CA 1
ATOM 653 C C . THR A 1 85 ? 3.073 4.524 -7.367 1.00 91.94 85 THR A C 1
ATOM 655 O O . THR A 1 85 ? 3.941 4.990 -8.102 1.00 91.94 85 THR A O 1
ATOM 658 N N . ALA A 1 86 ? 3.116 3.262 -6.928 1.00 89.62 86 ALA A N 1
ATOM 659 C CA . ALA A 1 86 ? 4.160 2.319 -7.310 1.00 89.62 86 ALA A CA 1
ATOM 660 C C . ALA A 1 86 ? 4.136 2.019 -8.814 1.00 89.62 86 ALA A C 1
ATOM 662 O O . ALA A 1 86 ? 5.198 2.024 -9.432 1.00 89.62 86 ALA A O 1
ATOM 663 N N . GLU A 1 87 ? 2.948 1.836 -9.400 1.00 87.44 87 GLU A N 1
ATOM 664 C CA . GLU A 1 87 ? 2.777 1.699 -10.854 1.00 87.44 87 GLU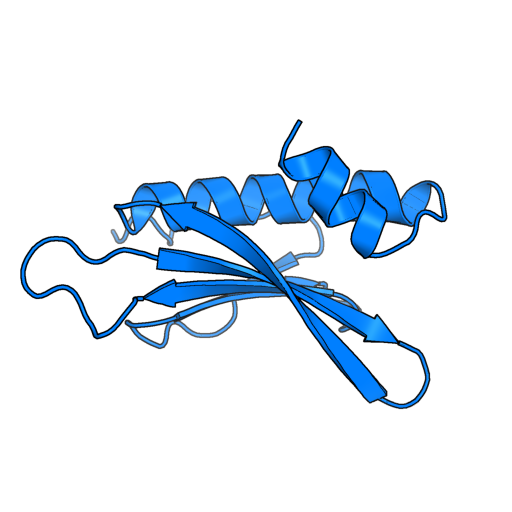 A CA 1
ATOM 665 C C . GLU A 1 87 ? 3.349 2.913 -11.590 1.00 87.44 87 GLU A C 1
ATOM 667 O O . GLU A 1 87 ? 4.240 2.770 -12.423 1.00 87.44 87 GLU A O 1
ATOM 672 N N . ALA A 1 88 ? 2.894 4.115 -11.222 1.00 87.56 88 ALA A N 1
ATOM 673 C CA . ALA A 1 88 ? 3.293 5.343 -11.900 1.00 87.56 88 ALA A CA 1
ATOM 674 C C . ALA A 1 88 ? 4.810 5.583 -11.839 1.00 87.56 88 ALA A C 1
ATOM 676 O O . ALA A 1 88 ? 5.417 5.998 -12.819 1.00 87.56 88 ALA A O 1
ATOM 677 N N . GLN A 1 89 ? 5.438 5.314 -10.694 1.00 86.50 89 GLN A N 1
ATOM 678 C CA . GLN A 1 89 ? 6.868 5.554 -10.508 1.00 86.50 89 GLN A CA 1
ATOM 679 C C . GLN A 1 89 ? 7.745 4.495 -11.184 1.00 86.50 89 GLN A C 1
ATOM 681 O O . GLN A 1 89 ? 8.794 4.830 -11.733 1.00 86.50 89 GLN A O 1
ATOM 686 N N . LEU A 1 90 ? 7.355 3.221 -11.154 1.00 76.81 90 LEU A N 1
ATOM 687 C CA . LEU A 1 90 ? 8.174 2.164 -11.752 1.00 76.81 90 LEU A CA 1
ATOM 688 C C . LEU A 1 90 ? 8.072 2.135 -13.279 1.00 76.81 90 LEU A C 1
ATOM 690 O O . LEU A 1 90 ? 9.068 1.807 -13.925 1.00 76.81 90 LEU A O 1
ATOM 694 N N . ASP A 1 91 ? 6.944 2.553 -13.857 1.00 76.62 91 ASP A N 1
ATOM 695 C CA . ASP A 1 91 ? 6.830 2.770 -15.306 1.00 76.62 91 ASP A CA 1
ATOM 696 C C . ASP A 1 91 ? 7.798 3.859 -15.806 1.00 76.62 91 ASP A C 1
ATOM 698 O O . ASP A 1 91 ? 8.295 3.792 -16.931 1.00 76.62 91 ASP A O 1
ATOM 702 N N . GLU A 1 92 ? 8.145 4.827 -14.952 1.00 76.44 92 GLU A N 1
ATOM 703 C CA . GLU A 1 92 ? 9.147 5.864 -15.237 1.00 76.44 92 GLU A CA 1
ATOM 704 C C . GLU A 1 92 ? 10.601 5.370 -15.072 1.00 76.44 92 GLU A C 1
ATOM 706 O O . GLU A 1 92 ? 11.548 6.114 -15.331 1.00 76.44 92 GLU A O 1
ATOM 711 N N . GLY A 1 93 ? 10.805 4.108 -14.670 1.00 74.81 93 GLY A N 1
ATOM 712 C CA . GLY A 1 93 ? 12.125 3.542 -14.378 1.00 74.81 93 GLY A CA 1
ATOM 713 C C . GLY A 1 93 ? 12.710 4.000 -13.038 1.00 74.81 93 GLY A C 1
ATOM 714 O O . GLY A 1 93 ? 13.920 3.878 -12.825 1.00 74.81 93 GLY A O 1
ATOM 715 N N . SER A 1 94 ? 11.875 4.537 -12.144 1.00 81.56 94 SER A N 1
ATOM 716 C CA . SER A 1 94 ? 12.300 5.032 -10.834 1.00 81.56 94 SER A CA 1
ATOM 717 C C . SER A 1 94 ? 12.663 3.901 -9.873 1.00 81.56 94 SER A C 1
ATOM 719 O O . SER A 1 94 ? 12.329 2.731 -10.067 1.00 81.56 94 SER A O 1
ATOM 721 N N . SER A 1 95 ? 13.378 4.239 -8.802 1.00 84.25 95 SER A N 1
ATOM 722 C CA . SER A 1 95 ? 13.743 3.264 -7.779 1.00 84.25 95 SER A CA 1
ATOM 723 C C . SER A 1 95 ? 12.600 3.044 -6.776 1.00 84.25 95 SER A C 1
ATOM 725 O O . SER A 1 95 ? 11.749 3.914 -6.582 1.00 84.25 95 SER A O 1
ATOM 727 N N . PRO A 1 96 ? 12.602 1.928 -6.027 1.00 83.19 96 PRO A N 1
ATOM 728 C CA . PRO A 1 96 ? 11.648 1.724 -4.938 1.00 83.19 96 PRO A CA 1
ATOM 729 C C . PRO A 1 96 ? 11.662 2.817 -3.854 1.00 83.19 96 PRO A C 1
ATOM 731 O O . PRO A 1 96 ? 10.672 2.985 -3.146 1.00 83.19 96 PRO A O 1
ATOM 734 N N . ASP A 1 97 ? 12.770 3.548 -3.692 1.00 86.06 97 ASP A N 1
ATOM 735 C CA . ASP A 1 97 ? 12.844 4.669 -2.747 1.00 86.06 97 ASP A CA 1
ATOM 736 C C . ASP A 1 97 ? 12.086 5.898 -3.268 1.00 86.06 97 ASP A C 1
ATOM 738 O O . ASP A 1 97 ? 11.528 6.658 -2.473 1.00 86.06 97 ASP A O 1
ATOM 742 N N . ASP A 1 98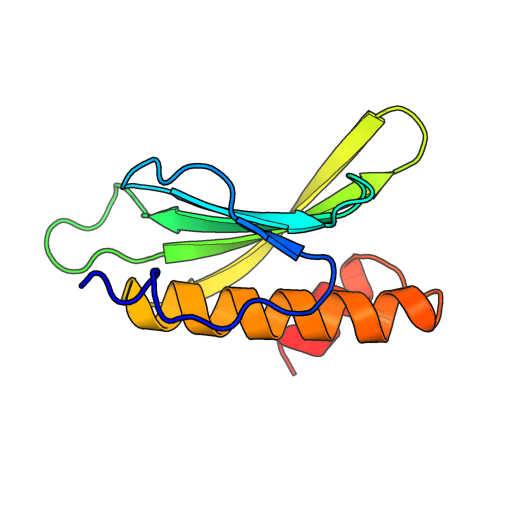 ? 12.015 6.070 -4.589 1.00 88.19 98 ASP A N 1
ATOM 743 C CA . ASP A 1 98 ? 11.256 7.146 -5.226 1.00 88.19 98 ASP A CA 1
ATOM 744 C C . ASP A 1 98 ? 9.753 6.920 -5.068 1.00 88.19 98 ASP A C 1
ATOM 746 O O . ASP A 1 98 ? 9.042 7.864 -4.738 1.00 88.19 98 ASP A O 1
ATOM 750 N N . VAL A 1 99 ? 9.286 5.666 -5.126 1.00 88.00 99 VAL A N 1
ATOM 751 C CA . VAL A 1 99 ? 7.902 5.297 -4.766 1.00 88.00 99 VAL A CA 1
ATOM 752 C C . VAL A 1 99 ? 7.554 5.779 -3.356 1.00 88.00 99 VAL A C 1
ATOM 754 O O . VAL A 1 99 ? 6.538 6.438 -3.143 1.00 88.00 99 VAL A O 1
ATOM 757 N N . VAL A 1 100 ? 8.415 5.485 -2.373 1.00 89.44 100 VAL A N 1
ATOM 758 C CA . VAL A 1 100 ? 8.183 5.876 -0.972 1.00 89.44 100 VAL A CA 1
ATOM 759 C C . VAL A 1 100 ? 8.187 7.396 -0.809 1.00 89.44 100 VAL A C 1
ATOM 761 O O . VAL A 1 100 ? 7.426 7.925 0.001 1.00 89.44 100 VAL A O 1
ATOM 764 N N . ARG A 1 101 ? 9.044 8.106 -1.549 1.00 88.81 101 ARG A N 1
ATOM 765 C CA . ARG A 1 101 ? 9.088 9.575 -1.539 1.00 88.81 101 ARG A CA 1
ATOM 766 C C . ARG A 1 101 ? 7.849 10.180 -2.187 1.00 88.81 101 ARG A C 1
ATOM 768 O O . ARG A 1 101 ? 7.264 11.077 -1.593 1.00 88.81 101 ARG A O 1
ATOM 775 N N . ALA A 1 102 ? 7.453 9.681 -3.354 1.00 88.69 102 ALA A N 1
ATOM 776 C CA . ALA A 1 102 ? 6.288 10.143 -4.097 1.00 88.69 102 ALA A CA 1
ATOM 777 C C . ALA A 1 102 ? 5.003 9.963 -3.286 1.00 88.69 102 ALA A C 1
ATOM 779 O O . ALA A 1 102 ? 4.209 10.884 -3.202 1.00 88.69 102 ALA A O 1
ATOM 780 N N . PHE A 1 103 ? 4.850 8.828 -2.602 1.00 90.75 103 PHE A N 1
ATOM 781 C CA . PHE A 1 103 ? 3.677 8.569 -1.768 1.00 90.75 103 PHE A CA 1
ATOM 782 C C . PHE A 1 103 ? 3.575 9.487 -0.535 1.00 90.75 103 PHE A C 1
ATOM 784 O O . PHE A 1 103 ? 2.494 9.693 0.009 1.00 90.75 103 PHE A O 1
ATOM 791 N N . ARG A 1 104 ? 4.704 10.002 -0.035 1.00 86.94 104 ARG A N 1
ATOM 792 C CA . ARG A 1 104 ? 4.748 10.838 1.178 1.00 86.94 104 ARG A CA 1
ATOM 793 C C . ARG A 1 104 ? 4.609 12.337 0.915 1.00 86.94 104 ARG A C 1
ATOM 795 O O . ARG A 1 104 ? 4.447 13.074 1.889 1.00 86.94 104 ARG A O 1
ATOM 802 N N . ASN A 1 105 ? 4.764 12.768 -0.334 1.00 78.06 105 ASN A N 1
ATOM 803 C CA . ASN A 1 105 ? 4.695 14.170 -0.754 1.00 78.06 105 ASN A CA 1
ATOM 804 C C . ASN A 1 105 ? 3.280 14.538 -1.198 1.00 78.06 105 ASN A C 1
ATOM 806 O O . ASN A 1 105 ? 2.891 15.695 -0.926 1.00 78.06 105 ASN A O 1
#

pLDDT: mean 81.93, std 12.57, range [44.88, 94.31]

Secondary structure (DSSP, 8-state):
--TTTS--PPTTEEEPP--SSEEEEEETTSSEEEEEEE-TT-SSS--EEEEEEEEETTTEEEEEEEEEESSHHHHHHHHHHHHHHHHHHHHTT--HHHHHHHHH-